Protein AF-A0A9D7Q1K3-F1 (afdb_monomer_lite)

Foldseek 3Di:
DVVLVVLVVVLVVLLVVLVVVCVVDVVCVVVSVVVNVVSVVVNVVVVVVVVVVQVVCCVVPVDGCPPVCCVVDPPDDPPPPDDPDDD

Secondary structure (DSSP, 8-state):
-HHHHHHHHHHHHHHHHHHHHHHH-GGGHHHHHHHHHHHHHHHHHHHHHHHHHHHHHHHHHSS--TT-HHHHS--------------

Structure (mmCIF, N/CA/C/O backbone):
data_AF-A0A9D7Q1K3-F1
#
_entry.id   AF-A0A9D7Q1K3-F1
#
loop_
_atom_site.group_PDB
_atom_site.id
_atom_site.type_symbol
_atom_site.label_atom_id
_atom_site.label_alt_id
_atom_site.label_comp_id
_atom_site.label_asym_id
_atom_site.label_entity_id
_atom_site.label_seq_id
_atom_site.pdbx_PDB_ins_code
_atom_site.Cartn_x
_atom_site.Cartn_y
_atom_site.Cartn_z
_atom_site.occupancy
_atom_site.B_iso_or_equiv
_atom_site.auth_seq_id
_atom_site.auth_comp_id
_atom_site.auth_asym_id
_atom_site.auth_atom_id
_atom_site.pdbx_PDB_model_num
ATOM 1 N N . MET A 1 1 ? 8.863 4.830 -9.497 1.00 53.78 1 MET A N 1
ATOM 2 C CA . MET A 1 1 ? 9.435 4.273 -8.250 1.00 53.78 1 MET A CA 1
ATOM 3 C C . MET A 1 1 ? 9.414 5.228 -7.051 1.00 53.78 1 MET A C 1
ATOM 5 O O . MET A 1 1 ? 9.181 4.767 -5.949 1.00 53.78 1 MET A O 1
ATOM 9 N N . VAL A 1 2 ? 9.605 6.551 -7.202 1.00 51.03 2 VAL A N 1
ATOM 10 C CA . VAL A 1 2 ? 9.301 7.500 -6.098 1.00 51.03 2 VAL A CA 1
ATOM 11 C C . VAL A 1 2 ? 7.831 7.378 -5.662 1.00 51.03 2 VAL A C 1
ATOM 13 O O . VAL A 1 2 ? 7.546 7.449 -4.476 1.00 51.03 2 VAL A O 1
ATOM 16 N N . SER A 1 3 ? 6.936 7.083 -6.613 1.00 61.22 3 SER A N 1
ATOM 17 C CA . SER A 1 3 ? 5.518 6.790 -6.365 1.00 61.22 3 SER A CA 1
ATOM 18 C C . SER A 1 3 ? 5.269 5.592 -5.443 1.00 61.22 3 SER A C 1
ATOM 20 O O . SER A 1 3 ? 4.311 5.637 -4.691 1.00 61.22 3 SER A O 1
ATOM 22 N N . ASP A 1 4 ? 6.123 4.566 -5.483 1.00 67.50 4 ASP A N 1
ATOM 23 C CA . ASP A 1 4 ? 5.986 3.324 -4.705 1.00 67.50 4 ASP A CA 1
ATOM 24 C C . ASP A 1 4 ? 6.217 3.599 -3.213 1.00 67.50 4 ASP A C 1
ATOM 26 O O . ASP A 1 4 ? 5.317 3.494 -2.391 1.00 67.50 4 ASP A O 1
ATOM 30 N N . LYS A 1 5 ? 7.372 4.199 -2.894 1.00 74.94 5 LYS A N 1
ATOM 31 C CA . LYS A 1 5 ? 7.709 4.625 -1.524 1.00 74.94 5 LYS A CA 1
ATOM 32 C C . LYS A 1 5 ? 6.735 5.648 -0.937 1.00 74.94 5 LYS A C 1
ATOM 34 O O . LYS A 1 5 ? 6.584 5.725 0.280 1.00 74.94 5 LYS A O 1
ATOM 39 N N . ILE A 1 6 ? 6.145 6.496 -1.782 1.00 79.56 6 ILE A N 1
ATOM 40 C CA . ILE A 1 6 ? 5.116 7.446 -1.347 1.00 79.56 6 ILE A CA 1
ATOM 41 C C . ILE A 1 6 ? 3.822 6.698 -1.030 1.00 79.56 6 ILE A C 1
ATOM 43 O O . ILE A 1 6 ? 3.224 6.978 0.006 1.00 79.56 6 ILE A O 1
ATOM 47 N N . LEU A 1 7 ? 3.412 5.749 -1.876 1.00 79.25 7 LEU A N 1
ATOM 48 C CA . LEU A 1 7 ? 2.232 4.922 -1.632 1.00 79.25 7 LEU A CA 1
ATOM 49 C C . LEU A 1 7 ? 2.374 4.098 -0.351 1.00 79.25 7 LEU A C 1
ATOM 51 O O . LEU A 1 7 ? 1.465 4.122 0.475 1.00 79.25 7 LEU A O 1
ATOM 55 N N . ASP A 1 8 ? 3.530 3.464 -0.146 1.00 81.19 8 ASP A N 1
ATOM 56 C CA . ASP A 1 8 ? 3.848 2.722 1.078 1.00 81.19 8 ASP A CA 1
ATOM 57 C C . ASP A 1 8 ? 3.681 3.597 2.318 1.00 81.19 8 ASP A C 1
ATOM 59 O O . ASP A 1 8 ? 3.012 3.224 3.286 1.00 81.19 8 ASP A O 1
ATOM 63 N N . ARG A 1 9 ? 4.276 4.796 2.283 1.00 86.69 9 ARG A N 1
ATOM 64 C CA . ARG A 1 9 ? 4.207 5.744 3.394 1.00 86.69 9 ARG A CA 1
ATOM 65 C C . ARG A 1 9 ? 2.766 6.165 3.668 1.00 86.69 9 ARG A C 1
ATOM 67 O O . ARG A 1 9 ? 2.336 6.113 4.816 1.00 86.69 9 ARG A O 1
ATOM 74 N N . LEU A 1 10 ? 2.025 6.540 2.626 1.00 85.56 10 LEU A N 1
ATOM 75 C CA . LEU A 1 10 ? 0.626 6.951 2.750 1.00 85.56 10 LEU A CA 1
ATOM 76 C C . LEU A 1 10 ? -0.250 5.819 3.286 1.00 85.56 10 LEU A C 1
ATOM 78 O O . LEU A 1 10 ? -1.165 6.073 4.061 1.00 85.56 10 LEU A O 1
ATOM 82 N N . ASN A 1 11 ? 0.029 4.571 2.916 1.00 83.81 11 ASN A N 1
ATOM 83 C CA . ASN A 1 11 ? -0.710 3.424 3.427 1.00 83.81 11 ASN A CA 1
ATOM 84 C C . ASN A 1 11 ? -0.496 3.248 4.941 1.00 83.81 11 ASN A C 1
ATOM 86 O O . ASN A 1 11 ? -1.457 3.023 5.674 1.00 83.81 11 ASN A O 1
ATOM 90 N N . VAL A 1 12 ? 0.740 3.421 5.425 1.00 88.62 12 VAL A N 1
ATOM 91 C CA . VAL A 1 12 ? 1.052 3.389 6.867 1.00 88.62 12 VAL A CA 1
ATOM 92 C C . VAL A 1 12 ? 0.407 4.565 7.608 1.00 88.62 12 VAL A C 1
ATOM 94 O O . VAL A 1 12 ? -0.185 4.370 8.670 1.00 88.62 12 VAL A O 1
ATOM 97 N N . GLU A 1 13 ? 0.496 5.774 7.053 1.00 90.88 13 GLU A N 1
ATOM 98 C CA . GLU A 1 13 ? -0.106 6.982 7.634 1.00 90.88 13 GLU A CA 1
ATOM 99 C C . GLU A 1 13 ? -1.635 6.851 7.729 1.00 90.88 13 GLU A C 1
ATOM 101 O O . GLU A 1 13 ? -2.201 7.022 8.810 1.00 90.88 13 GLU A O 1
ATOM 106 N N . ASN A 1 14 ? -2.294 6.449 6.637 1.00 90.31 14 ASN A N 1
ATOM 107 C CA . ASN A 1 14 ? -3.741 6.233 6.599 1.00 90.31 14 ASN A CA 1
ATOM 108 C C . ASN A 1 14 ? -4.179 5.129 7.562 1.00 90.31 14 ASN A C 1
ATOM 110 O O . ASN A 1 14 ? -5.189 5.277 8.241 1.00 90.31 14 ASN A O 1
ATOM 114 N N . HIS A 1 15 ? -3.420 4.036 7.658 1.00 91.44 15 HIS A N 1
ATOM 115 C CA . HIS A 1 15 ? -3.738 2.949 8.578 1.00 91.44 15 HIS A CA 1
ATOM 116 C C . HIS A 1 15 ? -3.792 3.429 10.035 1.00 91.44 15 HIS A C 1
ATOM 118 O O . HIS A 1 15 ? -4.722 3.087 10.765 1.00 91.44 15 HIS A O 1
ATOM 124 N N . ASN A 1 16 ? -2.823 4.246 10.455 1.00 93.75 16 ASN A N 1
ATOM 125 C CA . ASN A 1 16 ? -2.795 4.793 11.811 1.00 93.75 16 ASN A CA 1
ATOM 126 C C . ASN A 1 16 ? -3.939 5.786 12.045 1.00 93.75 16 ASN A C 1
ATOM 128 O O . ASN A 1 16 ? -4.638 5.671 13.049 1.00 93.75 16 ASN A O 1
ATOM 132 N N . LEU A 1 17 ? -4.180 6.687 11.086 1.00 92.75 17 LEU A N 1
ATOM 133 C CA . LEU A 1 17 ? -5.273 7.658 11.158 1.00 92.75 17 LEU A CA 1
ATOM 134 C C . LEU A 1 17 ? -6.632 6.962 11.318 1.00 92.75 17 LEU A C 1
ATOM 136 O O . LEU A 1 17 ? -7.430 7.329 12.176 1.00 92.75 17 LEU A O 1
ATOM 140 N N . ILE A 1 18 ? -6.884 5.927 10.515 1.00 92.38 18 ILE A N 1
ATOM 141 C CA . ILE A 1 18 ? -8.151 5.196 10.533 1.00 92.38 18 ILE A CA 1
ATOM 142 C C . ILE A 1 18 ? -8.338 4.451 11.863 1.00 92.38 18 ILE A C 1
ATOM 144 O O . ILE A 1 18 ? -9.441 4.437 12.408 1.00 92.38 18 ILE A O 1
ATOM 148 N N . ILE A 1 19 ? -7.270 3.875 12.423 1.00 93.38 19 ILE A N 1
ATOM 149 C CA . ILE A 1 19 ? -7.323 3.259 13.755 1.00 93.38 19 ILE A CA 1
ATOM 150 C C . ILE A 1 19 ? -7.685 4.289 14.826 1.00 93.38 19 ILE A C 1
ATOM 152 O O . ILE A 1 19 ? -8.454 3.975 15.734 1.00 93.38 19 ILE A O 1
ATOM 156 N N . ASP A 1 20 ? -7.140 5.499 14.751 1.00 95.00 20 ASP A N 1
ATOM 157 C CA . ASP A 1 20 ? -7.430 6.531 15.742 1.00 95.00 20 ASP A CA 1
ATOM 158 C C . ASP A 1 20 ? -8.882 7.023 15.637 1.00 95.00 20 ASP A C 1
ATOM 160 O O . ASP A 1 20 ? -9.541 7.154 16.668 1.00 95.00 20 ASP A O 1
ATOM 164 N N . VAL A 1 21 ? -9.441 7.118 14.424 1.00 93.75 21 VAL A N 1
ATOM 165 C CA . VAL A 1 21 ? -10.882 7.367 14.212 1.00 93.75 21 VAL A CA 1
ATOM 166 C C . VAL A 1 21 ? -11.743 6.272 14.854 1.00 93.75 21 VAL A C 1
ATOM 168 O O . VAL A 1 21 ? -12.705 6.581 15.556 1.00 93.75 21 VAL A O 1
ATOM 171 N N . MET A 1 22 ? -11.380 4.994 14.676 1.00 94.56 22 MET A N 1
ATOM 172 C CA . MET A 1 22 ? -12.099 3.872 15.300 1.00 94.56 22 MET A CA 1
ATOM 173 C C . MET A 1 22 ? -12.048 3.917 16.837 1.00 94.56 22 MET A C 1
ATOM 175 O O . MET A 1 22 ? -12.984 3.459 17.494 1.00 94.56 22 MET A O 1
ATOM 179 N N . LYS A 1 23 ? -10.955 4.432 17.421 1.00 94.69 23 LYS A N 1
ATOM 180 C CA . LYS A 1 23 ? -10.817 4.599 18.878 1.00 94.69 23 LYS A CA 1
ATOM 181 C C . LYS A 1 23 ? -11.617 5.789 19.404 1.00 94.69 23 LYS A C 1
ATOM 183 O O . LYS A 1 23 ? -12.129 5.702 20.517 1.00 94.69 23 LYS A O 1
ATOM 188 N N . GLU A 1 24 ? -11.685 6.887 18.651 1.00 95.75 24 GLU A N 1
ATOM 189 C CA . GLU A 1 24 ? -12.435 8.087 19.040 1.00 95.75 24 GLU A CA 1
ATOM 190 C C . GLU A 1 24 ? -13.947 7.864 18.991 1.00 95.75 24 GLU A C 1
ATOM 192 O O . GLU A 1 24 ? -14.654 8.293 19.905 1.00 95.75 24 GLU A O 1
ATOM 197 N N . ASN A 1 25 ? -14.451 7.178 17.960 1.00 93.56 25 ASN A N 1
ATOM 198 C CA . ASN A 1 25 ? -15.867 6.844 17.858 1.00 93.56 25 ASN A CA 1
ATOM 199 C C . ASN A 1 25 ? -16.082 5.469 17.209 1.00 93.56 25 ASN A C 1
ATOM 201 O O . ASN A 1 25 ? -15.833 5.270 16.019 1.00 93.56 25 ASN A O 1
ATOM 205 N N . SER A 1 26 ? -16.634 4.537 17.989 1.00 94.06 26 SER A N 1
ATOM 206 C CA . SER A 1 26 ? -16.927 3.175 17.539 1.00 94.06 26 SER A CA 1
ATOM 207 C C . SER A 1 26 ? -18.040 3.084 16.490 1.00 94.06 26 SER A C 1
ATOM 209 O O . SER A 1 26 ? -18.175 2.045 15.852 1.00 94.06 26 SER A O 1
ATOM 211 N N . GLU A 1 27 ? -18.844 4.136 16.309 1.00 96.06 27 GLU A N 1
ATOM 212 C CA . GLU A 1 27 ? -19.883 4.191 15.271 1.00 96.06 27 GLU A CA 1
ATOM 213 C C . GLU A 1 27 ? -19.290 4.086 13.860 1.00 96.06 27 GLU A C 1
ATOM 215 O O . GLU A 1 27 ? -19.914 3.497 12.991 1.00 96.06 27 GLU A O 1
ATOM 220 N N . TYR A 1 28 ? -18.056 4.563 13.658 1.00 94.19 28 TYR A N 1
ATOM 221 C CA . TYR A 1 28 ? -17.401 4.576 12.346 1.00 94.19 28 TYR A CA 1
ATOM 222 C C . TYR A 1 28 ? -16.602 3.309 12.023 1.00 94.19 28 TYR A C 1
ATOM 224 O O .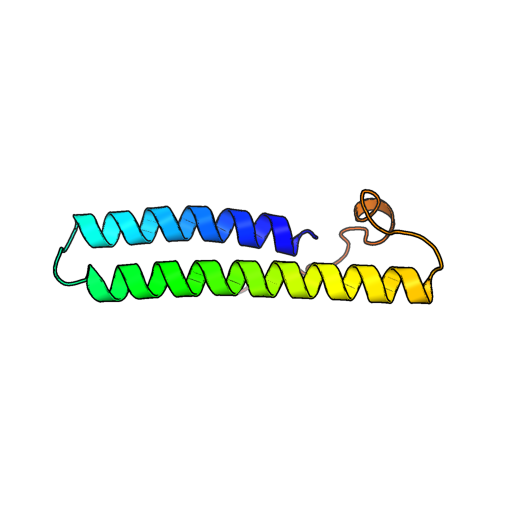 TYR A 1 28 ? -15.841 3.297 11.056 1.00 94.19 28 TYR A O 1
ATOM 232 N N . ILE A 1 29 ? -16.684 2.253 12.842 1.00 93.75 29 ILE A N 1
ATOM 233 C CA . ILE A 1 29 ? -15.842 1.058 12.665 1.00 93.75 29 ILE A CA 1
ATOM 234 C C . ILE A 1 29 ? -16.085 0.397 11.303 1.00 93.75 29 ILE A C 1
ATOM 236 O O . ILE A 1 29 ? -15.119 -0.007 10.651 1.00 93.75 29 ILE A O 1
ATOM 240 N N . GLU A 1 30 ? -17.335 0.291 10.851 1.00 95.00 30 GLU A N 1
ATOM 241 C CA . GLU A 1 30 ? -17.655 -0.370 9.579 1.00 95.00 30 GLU A CA 1
ATOM 242 C C . GLU A 1 30 ? -17.091 0.406 8.379 1.00 95.00 30 GLU A C 1
ATOM 244 O O . GLU A 1 30 ? -16.413 -0.172 7.520 1.00 95.00 30 GLU A O 1
ATOM 249 N N . GLU A 1 31 ? -17.281 1.724 8.351 1.00 94.38 31 GLU A N 1
ATOM 250 C CA . GLU A 1 31 ? -16.753 2.609 7.314 1.00 94.38 31 GLU A CA 1
ATOM 251 C C . GLU A 1 31 ? -15.225 2.628 7.334 1.00 94.38 31 GLU A C 1
ATOM 253 O O . GLU A 1 31 ? -14.579 2.516 6.290 1.00 94.38 31 GLU A O 1
ATOM 258 N N . ALA A 1 32 ? -14.632 2.713 8.522 1.00 94.25 32 ALA A N 1
ATOM 259 C CA . ALA A 1 32 ? -13.191 2.717 8.715 1.00 94.25 32 ALA A CA 1
ATOM 260 C C . ALA A 1 32 ? -12.546 1.411 8.203 1.00 94.25 32 ALA A C 1
ATOM 262 O O . ALA A 1 32 ? -11.509 1.448 7.532 1.00 94.25 32 ALA A O 1
ATOM 263 N N . VAL A 1 33 ? -13.182 0.252 8.418 1.00 93.88 33 VAL A N 1
ATOM 264 C CA . VAL A 1 33 ? -12.731 -1.021 7.826 1.00 93.88 33 VAL A CA 1
ATOM 265 C C . VAL A 1 33 ? -12.821 -0.982 6.297 1.00 93.88 33 VAL A C 1
ATOM 267 O O . VAL A 1 33 ? -11.878 -1.407 5.623 1.00 93.88 33 VAL A O 1
ATOM 270 N N . ALA A 1 34 ? -13.905 -0.443 5.730 1.00 95.12 34 ALA A N 1
ATOM 271 C CA . ALA A 1 34 ? -14.032 -0.300 4.279 1.00 95.12 34 ALA A CA 1
ATOM 272 C C . ALA A 1 34 ? -12.921 0.594 3.694 1.00 95.12 34 ALA A C 1
ATOM 274 O O . ALA A 1 34 ? -12.321 0.244 2.672 1.00 95.12 34 ALA A O 1
ATOM 275 N N . TYR A 1 35 ? -12.571 1.690 4.374 1.00 93.56 35 TYR A N 1
ATOM 276 C CA . TYR A 1 35 ? -11.450 2.551 3.993 1.00 93.56 35 TYR A CA 1
ATOM 277 C C . TYR A 1 35 ? -10.106 1.818 4.002 1.00 93.56 35 TYR A C 1
ATOM 279 O O . TYR A 1 35 ? -9.361 1.925 3.026 1.00 93.56 35 TYR A O 1
ATOM 287 N N . LEU A 1 36 ? -9.811 1.014 5.030 1.00 91.88 36 LEU A N 1
ATOM 288 C CA . LEU A 1 36 ? -8.578 0.212 5.072 1.00 91.88 36 LEU A CA 1
ATOM 289 C C . LEU A 1 36 ? -8.471 -0.743 3.879 1.00 91.88 36 LEU A C 1
ATOM 291 O O . LEU A 1 36 ? -7.397 -0.897 3.289 1.00 91.88 36 LEU A O 1
ATOM 295 N N . VAL A 1 37 ? -9.585 -1.376 3.506 1.00 93.56 37 VAL A N 1
ATOM 296 C CA . VAL A 1 37 ? -9.631 -2.261 2.337 1.00 93.56 37 VAL A CA 1
ATOM 297 C C . VAL A 1 37 ? -9.376 -1.468 1.055 1.00 93.56 37 VAL A C 1
ATOM 299 O O . VAL A 1 37 ? -8.569 -1.904 0.234 1.00 93.56 37 VAL A O 1
ATOM 302 N N . MET A 1 38 ? -9.994 -0.296 0.890 1.00 92.69 38 MET A N 1
ATOM 303 C CA . MET A 1 38 ? -9.762 0.564 -0.276 1.00 92.69 38 MET A CA 1
ATOM 304 C C . MET A 1 38 ? -8.301 1.018 -0.382 1.00 92.69 38 MET A C 1
ATOM 306 O O . MET A 1 38 ? -7.707 0.875 -1.451 1.00 92.69 38 MET A O 1
ATOM 310 N N . CYS A 1 39 ? -7.695 1.493 0.712 1.00 89.50 39 CYS A N 1
ATOM 311 C CA . CYS A 1 39 ? -6.285 1.896 0.739 1.00 89.50 39 CYS A CA 1
ATOM 312 C C . CYS A 1 39 ? -5.361 0.756 0.295 1.00 89.50 39 CYS A C 1
ATOM 314 O O . CYS A 1 39 ? -4.489 0.960 -0.549 1.00 89.50 39 CYS A O 1
ATOM 316 N N . ARG A 1 40 ? -5.609 -0.465 0.783 1.00 87.19 40 ARG A N 1
ATOM 317 C CA . ARG A 1 40 ? -4.851 -1.648 0.363 1.00 87.19 40 ARG A CA 1
ATOM 318 C C . ARG A 1 40 ? -5.024 -1.955 -1.123 1.00 87.19 40 ARG A C 1
ATOM 320 O O . ARG A 1 40 ? -4.060 -2.333 -1.771 1.00 87.19 40 ARG A O 1
ATOM 327 N N . GLN A 1 41 ? -6.226 -1.818 -1.679 1.00 91.62 41 GLN A N 1
ATOM 328 C CA . GLN A 1 41 ? -6.418 -2.077 -3.108 1.00 91.62 41 GLN A CA 1
ATOM 329 C C . GLN A 1 41 ? -5.726 -1.039 -3.992 1.00 91.62 41 GLN A C 1
ATOM 331 O O . GLN A 1 41 ? -5.213 -1.397 -5.049 1.00 91.62 41 GLN A O 1
ATOM 336 N N . LEU A 1 42 ? -5.664 0.221 -3.556 1.00 88.50 42 LEU A N 1
ATOM 337 C CA . LEU A 1 42 ? -4.905 1.255 -4.260 1.00 88.50 42 LEU A CA 1
ATOM 338 C C . LEU A 1 42 ? -3.405 0.940 -4.298 1.00 88.50 42 LEU A C 1
ATOM 340 O O . LEU A 1 42 ? -2.782 1.138 -5.339 1.00 88.50 42 LEU A O 1
ATOM 344 N N . GLU A 1 43 ? -2.849 0.396 -3.214 1.00 87.00 43 GLU A N 1
ATOM 345 C CA . GLU A 1 43 ? -1.462 -0.088 -3.182 1.00 87.00 43 GLU A CA 1
ATOM 346 C C . GLU A 1 43 ? -1.211 -1.189 -4.211 1.00 87.00 43 GLU A C 1
ATOM 348 O O . GLU A 1 43 ? -0.352 -1.031 -5.078 1.00 87.00 43 GLU A O 1
ATOM 353 N N . ARG A 1 44 ? -2.067 -2.210 -4.253 1.00 89.56 44 ARG A N 1
ATOM 354 C CA . ARG A 1 44 ? -1.946 -3.289 -5.246 1.00 89.56 44 ARG A CA 1
ATOM 355 C C . ARG A 1 44 ? -2.060 -2.790 -6.685 1.00 89.56 44 ARG A C 1
ATOM 357 O O . ARG A 1 44 ? -1.377 -3.299 -7.572 1.00 89.56 44 ARG A O 1
ATOM 364 N N . ILE A 1 45 ? -2.924 -1.805 -6.939 1.00 90.88 45 ILE A N 1
ATOM 365 C CA . ILE A 1 45 ? -3.038 -1.172 -8.262 1.00 90.88 45 ILE A CA 1
ATOM 366 C C . ILE A 1 45 ? -1.732 -0.451 -8.619 1.00 90.88 45 ILE A C 1
ATOM 368 O O . ILE A 1 45 ? -1.257 -0.589 -9.748 1.00 90.88 45 ILE A O 1
ATOM 372 N N . GLY A 1 46 ? -1.143 0.281 -7.669 1.00 86.38 46 GLY A N 1
ATOM 373 C CA . GLY A 1 46 ? 0.153 0.940 -7.831 1.00 86.38 46 GLY A CA 1
ATOM 374 C C . GLY A 1 46 ? 1.272 -0.046 -8.174 1.00 86.38 46 GLY A C 1
ATOM 375 O O . GLY A 1 46 ? 1.982 0.156 -9.164 1.00 86.38 46 GLY A O 1
ATOM 376 N N . ASP A 1 47 ? 1.357 -1.151 -7.435 1.00 85.56 47 ASP A N 1
ATOM 377 C CA . ASP A 1 47 ? 2.310 -2.240 -7.671 1.00 85.56 47 ASP A CA 1
ATOM 378 C C . ASP A 1 47 ? 2.161 -2.845 -9.066 1.00 85.56 47 ASP A C 1
ATOM 380 O O . ASP A 1 47 ? 3.136 -3.015 -9.804 1.00 85.56 47 ASP A O 1
ATOM 384 N N . HIS A 1 48 ? 0.929 -3.167 -9.465 1.00 91.00 48 HIS A N 1
ATOM 385 C CA . HIS A 1 48 ? 0.663 -3.723 -10.789 1.00 91.00 48 HIS A CA 1
ATOM 386 C C . HIS A 1 48 ? 1.024 -2.740 -11.903 1.00 91.00 48 HIS A C 1
ATOM 388 O O . HIS A 1 48 ? 1.647 -3.143 -12.887 1.00 91.00 48 HIS A O 1
ATOM 394 N N . ALA A 1 49 ? 0.704 -1.455 -11.740 1.00 89.94 49 ALA A N 1
ATOM 395 C CA . ALA A 1 49 ? 1.095 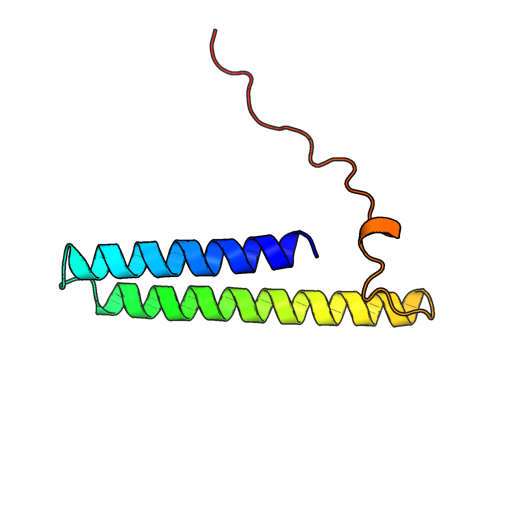-0.425 -12.695 1.00 89.94 49 ALA A CA 1
ATOM 396 C C . ALA A 1 49 ? 2.625 -0.295 -12.804 1.00 89.94 49 ALA A C 1
ATOM 398 O O . ALA A 1 49 ? 3.148 -0.173 -13.914 1.00 89.94 49 ALA A O 1
ATOM 399 N N . CYS A 1 50 ? 3.349 -0.373 -11.681 1.00 86.56 50 CYS A N 1
ATOM 400 C CA . CYS A 1 50 ? 4.812 -0.342 -11.670 1.00 86.56 50 CYS A CA 1
ATOM 401 C C . CYS A 1 50 ? 5.398 -1.557 -12.402 1.00 86.56 50 CYS A C 1
ATOM 403 O O . CYS A 1 50 ? 6.235 -1.388 -13.288 1.00 86.56 50 CYS A O 1
ATOM 405 N N . ASN A 1 51 ? 4.893 -2.761 -12.116 1.00 88.44 51 ASN A N 1
ATOM 406 C CA . ASN A 1 51 ? 5.327 -3.991 -12.782 1.00 88.44 51 ASN A CA 1
ATOM 407 C C . ASN A 1 51 ? 5.116 -3.934 -14.307 1.00 88.44 51 ASN A C 1
ATOM 409 O O . ASN A 1 51 ? 6.028 -4.264 -15.064 1.00 88.44 51 ASN A O 1
ATOM 413 N N . ILE A 1 52 ? 3.953 -3.457 -14.770 1.00 91.00 52 ILE A N 1
ATOM 414 C CA . ILE A 1 52 ? 3.669 -3.306 -16.208 1.00 91.00 52 ILE A CA 1
ATOM 415 C C . ILE A 1 52 ? 4.625 -2.294 -16.849 1.00 91.00 52 ILE A C 1
ATOM 417 O O . ILE A 1 52 ? 5.175 -2.552 -17.919 1.00 91.00 52 ILE A O 1
ATOM 421 N N . ALA A 1 53 ? 4.854 -1.145 -16.205 1.00 88.31 53 ALA A N 1
ATOM 422 C CA . ALA A 1 53 ? 5.769 -0.130 -16.724 1.00 88.31 53 ALA A CA 1
ATOM 423 C C . ALA A 1 53 ? 7.212 -0.655 -16.842 1.00 88.31 53 ALA A C 1
ATOM 425 O O . ALA A 1 53 ? 7.908 -0.345 -17.810 1.00 88.31 53 ALA A O 1
ATOM 426 N N . GLU A 1 54 ? 7.656 -1.470 -15.883 1.00 87.19 54 GLU A N 1
ATOM 427 C CA . GLU A 1 54 ? 8.965 -2.130 -15.920 1.00 87.19 54 GLU A CA 1
ATOM 428 C C . GLU A 1 54 ? 9.082 -3.131 -17.072 1.00 87.19 54 GLU A C 1
ATOM 430 O O . GLU A 1 54 ? 10.119 -3.177 -17.738 1.00 87.19 54 GLU A O 1
ATOM 435 N N . GLU A 1 55 ? 8.027 -3.903 -17.332 1.00 90.81 55 GLU A N 1
ATOM 436 C CA . GLU A 1 55 ? 7.992 -4.875 -18.426 1.00 90.81 55 GLU A CA 1
ATOM 437 C C . GLU A 1 55 ? 7.991 -4.187 -19.799 1.00 90.81 55 GLU A C 1
ATOM 439 O O . GLU A 1 55 ? 8.790 -4.538 -20.669 1.00 90.81 55 GLU A O 1
ATOM 444 N N . VAL A 1 56 ? 7.184 -3.134 -19.972 1.00 91.00 56 VAL A N 1
ATOM 445 C CA . VAL A 1 56 ? 7.189 -2.304 -21.190 1.00 91.00 56 VAL A CA 1
ATOM 44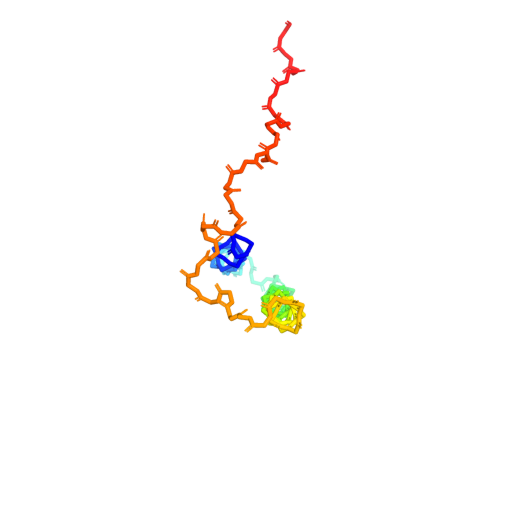6 C C . VAL A 1 56 ? 8.571 -1.689 -21.428 1.00 91.00 56 VAL A C 1
ATOM 448 O O . VAL A 1 56 ? 9.077 -1.721 -22.552 1.00 91.00 56 VAL A O 1
ATOM 451 N N . PHE A 1 57 ? 9.217 -1.176 -20.376 1.00 87.75 57 PHE A N 1
ATOM 452 C CA . PHE A 1 57 ? 10.576 -0.643 -20.473 1.00 87.75 57 PHE A CA 1
ATOM 453 C C . PHE A 1 57 ? 11.578 -1.720 -20.906 1.00 87.75 57 PHE A C 1
ATOM 455 O O . PHE A 1 57 ? 12.399 -1.476 -21.790 1.00 87.75 57 PHE A O 1
ATOM 462 N N . PHE A 1 58 ? 11.503 -2.917 -20.317 1.00 88.69 58 PHE A N 1
ATOM 463 C CA . PHE A 1 58 ? 12.383 -4.030 -20.669 1.00 88.69 58 PHE A CA 1
ATOM 464 C C . PHE A 1 58 ? 12.248 -4.425 -22.143 1.00 88.69 58 PHE A C 1
ATOM 466 O O . PHE A 1 58 ? 13.262 -4.613 -22.815 1.00 88.69 58 PHE A O 1
ATOM 473 N N . ILE A 1 59 ? 11.015 -4.501 -22.653 1.00 92.19 59 ILE A N 1
ATOM 474 C CA . ILE A 1 59 ? 10.739 -4.809 -24.063 1.00 92.19 59 ILE A CA 1
ATOM 475 C C . ILE A 1 59 ? 11.315 -3.726 -24.988 1.00 92.19 59 ILE A C 1
ATOM 477 O O . ILE A 1 59 ? 11.863 -4.056 -26.037 1.00 92.19 59 ILE A O 1
ATOM 481 N N . SER A 1 60 ? 11.226 -2.449 -24.603 1.00 91.06 60 SER A N 1
ATOM 482 C CA . SER A 1 60 ? 11.722 -1.325 -25.411 1.00 91.06 60 SER A CA 1
ATOM 483 C C . SER A 1 60 ? 13.251 -1.224 -25.433 1.00 91.06 60 SER A C 1
ATOM 485 O O . SER A 1 60 ? 13.848 -0.989 -26.479 1.00 91.06 60 SER A O 1
ATOM 487 N N . GLU A 1 61 ? 13.897 -1.380 -24.277 1.00 88.50 61 GLU A N 1
ATOM 488 C CA . GLU A 1 61 ? 15.323 -1.073 -24.094 1.00 88.50 61 GLU A CA 1
ATOM 489 C C . GLU A 1 61 ? 16.217 -2.321 -24.102 1.00 88.50 61 GLU A C 1
ATOM 491 O O . GLU A 1 61 ? 17.445 -2.213 -24.075 1.00 88.50 61 GLU A O 1
ATOM 496 N N . GLY A 1 62 ? 15.623 -3.519 -24.073 1.00 87.56 62 GLY A N 1
ATOM 497 C CA . GLY A 1 62 ? 16.338 -4.796 -24.007 1.00 87.56 62 GLY A CA 1
ATOM 498 C C . GLY A 1 62 ? 17.117 -5.014 -22.704 1.00 87.56 62 GLY A C 1
ATOM 499 O O . GLY A 1 62 ? 17.957 -5.912 -22.626 1.00 87.56 62 GLY A O 1
ATOM 500 N N . ARG A 1 63 ? 16.881 -4.188 -21.676 1.00 84.00 63 ARG A N 1
ATOM 501 C CA . ARG A 1 63 ? 17.568 -4.251 -20.378 1.00 84.00 63 ARG A CA 1
ATOM 502 C C . ARG A 1 63 ? 16.623 -3.957 -19.224 1.00 84.00 63 ARG A C 1
ATOM 504 O O . ARG A 1 63 ? 15.712 -3.142 -19.332 1.00 84.00 63 ARG A O 1
ATOM 511 N N . ALA A 1 64 ? 16.869 -4.606 -18.090 1.00 80.62 64 ALA A N 1
ATOM 512 C CA . ALA A 1 64 ? 16.056 -4.426 -16.894 1.00 80.62 64 ALA A CA 1
ATOM 513 C C . ALA A 1 64 ? 16.354 -3.081 -16.210 1.00 80.62 64 ALA A C 1
ATOM 515 O O . ALA A 1 64 ? 17.513 -2.700 -16.034 1.00 80.62 64 ALA A O 1
ATOM 516 N N . ILE A 1 65 ? 15.300 -2.389 -15.772 1.00 81.81 65 ILE A N 1
ATOM 517 C CA . ILE A 1 65 ? 15.397 -1.117 -15.037 1.00 81.81 65 ILE A CA 1
ATOM 518 C C . ILE A 1 65 ? 15.608 -1.295 -13.525 1.00 81.81 65 ILE A C 1
ATOM 520 O O . ILE A 1 65 ? 16.058 -0.370 -12.838 1.00 81.81 65 ILE A O 1
ATOM 524 N N . LYS A 1 66 ? 15.332 -2.495 -12.998 1.00 70.06 66 LYS A N 1
ATOM 525 C CA . LYS A 1 66 ? 15.335 -2.784 -11.560 1.00 70.06 66 LYS A CA 1
ATOM 526 C C . LYS A 1 66 ? 16.682 -2.406 -10.921 1.00 70.06 66 LYS A C 1
ATOM 528 O O . LYS A 1 66 ? 17.734 -2.831 -11.389 1.00 70.06 66 LYS A O 1
ATOM 533 N N . HIS A 1 67 ? 16.643 -1.611 -9.849 1.00 68.94 67 HIS A N 1
ATOM 534 C CA . HIS A 1 67 ? 17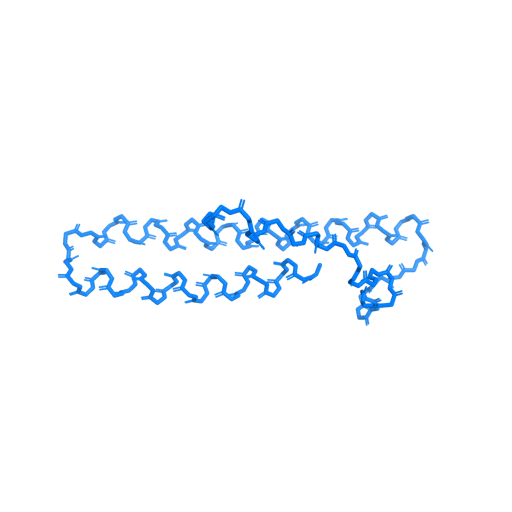.790 -1.030 -9.117 1.00 68.94 67 HIS A CA 1
ATOM 535 C C . HIS A 1 67 ? 18.571 0.109 -9.811 1.00 68.94 67 HIS A C 1
ATOM 537 O O . HIS A 1 67 ? 19.490 0.653 -9.204 1.00 68.94 67 HIS A O 1
ATOM 543 N N . ASN A 1 68 ? 18.197 0.536 -11.026 1.00 67.69 68 ASN A N 1
ATOM 544 C CA . ASN A 1 68 ? 18.839 1.659 -11.735 1.00 67.69 68 ASN A CA 1
ATOM 545 C C . ASN A 1 68 ? 17.913 2.868 -11.958 1.00 67.69 68 ASN A C 1
ATOM 547 O O . ASN A 1 68 ? 18.284 3.799 -12.671 1.00 67.69 68 ASN A O 1
ATOM 551 N N . TYR A 1 69 ? 16.737 2.900 -11.326 1.00 69.62 69 TYR A N 1
ATOM 552 C CA . TYR A 1 69 ? 15.743 3.965 -11.515 1.00 69.62 69 TYR A CA 1
ATOM 553 C C . TYR A 1 69 ? 16.309 5.375 -11.323 1.00 69.62 69 TYR A C 1
ATOM 555 O O . TYR A 1 69 ? 15.971 6.259 -12.094 1.00 69.62 69 TYR A O 1
ATOM 563 N N . SER A 1 70 ? 17.203 5.592 -10.355 1.00 66.94 70 SER A N 1
ATOM 564 C CA . SER A 1 70 ? 17.820 6.904 -10.099 1.00 66.94 70 SER A CA 1
ATOM 565 C C . SER A 1 70 ? 18.809 7.359 -11.175 1.00 66.94 70 SER A C 1
ATOM 567 O O . SER A 1 70 ? 19.068 8.551 -11.289 1.00 66.94 70 SER A O 1
ATOM 569 N N . LYS A 1 71 ? 19.366 6.427 -11.957 1.00 66.31 71 LYS A N 1
ATOM 570 C CA . LYS A 1 71 ? 20.257 6.734 -13.085 1.00 66.31 71 LYS A CA 1
ATOM 571 C C . LYS A 1 71 ? 19.483 6.997 -14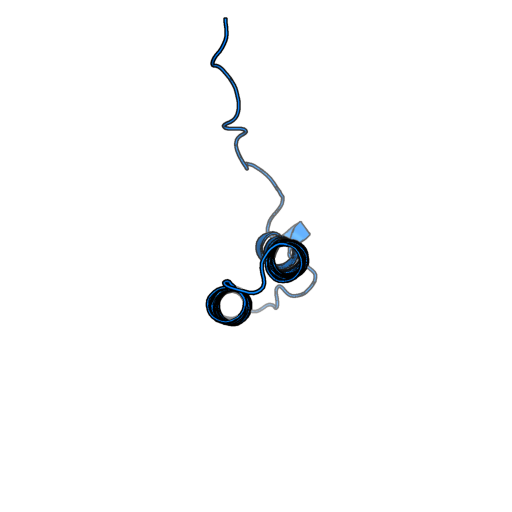.377 1.00 66.31 71 LYS A C 1
ATOM 573 O O . LYS A 1 71 ? 19.991 7.692 -15.244 1.00 66.31 71 LYS A O 1
ATOM 578 N N . ILE A 1 72 ? 18.299 6.395 -14.514 1.00 68.44 72 ILE A N 1
ATOM 579 C CA . ILE A 1 72 ? 17.473 6.452 -15.732 1.00 68.44 72 ILE A CA 1
ATOM 580 C C . ILE A 1 72 ? 16.422 7.565 -15.639 1.00 68.44 72 ILE A C 1
ATOM 582 O O . ILE A 1 72 ? 16.175 8.255 -16.619 1.00 68.44 72 ILE A O 1
ATOM 586 N N . PHE A 1 73 ? 15.858 7.780 -14.451 1.00 68.69 73 PHE A N 1
ATOM 587 C CA . PHE A 1 73 ? 14.942 8.872 -14.132 1.00 68.69 73 PHE A CA 1
ATOM 588 C C . PHE A 1 73 ? 15.579 9.765 -13.058 1.00 68.69 73 PHE A C 1
ATOM 590 O O . PHE A 1 73 ? 15.266 9.620 -11.868 1.00 68.69 73 PHE A O 1
ATOM 597 N N . PRO A 1 74 ? 16.518 10.652 -13.435 1.00 62.62 74 PRO A N 1
ATOM 598 C CA . PRO A 1 74 ? 17.004 11.671 -12.517 1.00 62.62 74 PRO A CA 1
ATOM 599 C C . PRO A 1 74 ? 15.815 12.511 -12.033 1.00 62.62 74 PRO A C 1
ATOM 601 O O . PRO A 1 74 ? 14.894 12.811 -12.793 1.00 62.62 74 PRO A O 1
ATOM 604 N N . LYS A 1 75 ? 15.799 12.841 -10.738 1.00 57.91 75 LYS A N 1
ATOM 605 C CA . LYS A 1 75 ? 14.763 13.690 -10.138 1.00 57.91 75 LYS A CA 1
ATOM 606 C C . LYS A 1 75 ? 14.944 15.132 -10.621 1.00 57.91 75 LYS A C 1
ATOM 608 O O . LYS A 1 75 ? 15.450 15.957 -9.873 1.00 57.91 75 LYS A O 1
ATOM 613 N N . GLU A 1 76 ? 14.541 15.437 -11.844 1.00 57.81 76 GLU A N 1
ATOM 614 C CA . GLU A 1 76 ? 14.429 16.814 -12.321 1.00 57.81 76 GLU A CA 1
ATOM 615 C C . GLU A 1 76 ? 12.980 17.099 -12.728 1.00 57.81 76 GLU A C 1
ATOM 617 O O . GLU A 1 76 ? 12.389 16.391 -13.541 1.00 57.81 76 GLU A O 1
ATOM 622 N N . ASN A 1 77 ? 12.439 18.157 -12.110 1.00 44.31 77 ASN A N 1
ATOM 623 C CA . ASN A 1 77 ? 11.141 18.804 -12.329 1.00 44.31 77 ASN A CA 1
ATOM 624 C C . ASN A 1 77 ? 9.888 18.115 -11.754 1.00 44.31 77 ASN A C 1
ATOM 626 O O . ASN A 1 77 ? 8.942 17.809 -12.475 1.00 44.31 77 ASN A O 1
ATOM 630 N N . VAL A 1 78 ? 9.806 18.019 -10.421 1.00 49.53 78 VAL A N 1
ATOM 631 C CA . VAL A 1 78 ? 8.547 18.417 -9.764 1.00 49.53 78 VAL A CA 1
ATOM 632 C C . VAL A 1 78 ? 8.669 19.923 -9.581 1.00 49.53 78 VAL A C 1
ATOM 634 O O . VAL A 1 78 ? 9.406 20.379 -8.713 1.00 49.53 78 VAL A O 1
ATOM 637 N N . VAL A 1 79 ? 8.054 20.684 -10.484 1.00 46.78 79 VAL A N 1
ATOM 638 C CA . VAL A 1 79 ? 7.924 22.135 -10.342 1.00 46.78 79 VAL A CA 1
ATOM 639 C C . VAL A 1 79 ? 7.230 22.389 -9.005 1.00 46.78 79 VAL A C 1
ATOM 641 O O . VAL A 1 79 ? 6.135 21.877 -8.780 1.00 46.78 79 VAL A O 1
ATOM 644 N N . GLU A 1 80 ? 7.885 23.134 -8.116 1.00 43.03 80 GLU A N 1
ATOM 645 C CA . GLU A 1 80 ? 7.254 23.751 -6.951 1.00 43.03 80 GLU A CA 1
ATOM 646 C C . GLU A 1 80 ? 6.051 24.570 -7.433 1.00 43.03 80 GLU A C 1
ATOM 648 O O . GLU A 1 80 ? 6.195 25.654 -7.994 1.00 43.03 80 GLU A O 1
ATOM 653 N N . SER A 1 81 ? 4.847 24.036 -7.249 1.00 43.88 81 SER A N 1
ATOM 654 C CA . SER A 1 81 ? 3.599 24.787 -7.360 1.00 43.88 81 SER A CA 1
ATOM 655 C C . SER A 1 81 ? 2.957 24.904 -5.978 1.00 43.88 81 SER A C 1
ATOM 657 O O . SER A 1 81 ? 1.875 24.379 -5.747 1.00 43.88 81 SER A O 1
ATOM 659 N N . THR A 1 82 ? 3.678 25.558 -5.070 1.00 44.50 82 THR A N 1
ATOM 660 C CA . THR A 1 82 ? 3.289 26.080 -3.744 1.00 44.50 82 THR A CA 1
ATOM 661 C C . THR A 1 82 ? 4.417 27.071 -3.413 1.00 44.50 82 THR A C 1
ATOM 663 O O . THR A 1 82 ? 5.564 26.651 -3.413 1.00 44.50 82 THR A O 1
ATOM 666 N N . GLU A 1 83 ? 4.293 28.384 -3.249 1.00 44.47 83 GLU A N 1
ATOM 667 C CA . GLU A 1 83 ? 3.216 29.291 -2.867 1.00 44.47 83 GLU A CA 1
ATOM 668 C C . GLU A 1 83 ? 3.526 30.679 -3.469 1.00 44.47 83 GLU A C 1
ATOM 670 O O . GLU A 1 83 ? 4.658 31.155 -3.389 1.00 44.47 83 GLU A O 1
ATOM 675 N N . LYS A 1 84 ? 2.526 31.354 -4.044 1.00 43.78 84 LYS A N 1
ATOM 676 C CA . LYS A 1 84 ? 2.445 32.826 -4.069 1.00 43.78 84 LYS A CA 1
ATOM 677 C C . LYS A 1 84 ? 0.976 33.230 -4.021 1.00 43.78 84 LYS A C 1
ATOM 679 O O . LYS A 1 84 ? 0.372 33.577 -5.032 1.00 43.78 84 LYS A O 1
ATOM 684 N N . THR A 1 85 ? 0.425 33.164 -2.823 1.00 45.84 85 THR A N 1
ATOM 685 C CA . THR A 1 85 ? -0.701 33.985 -2.377 1.00 45.84 85 THR A CA 1
ATOM 686 C C . THR A 1 85 ? -0.370 34.407 -0.951 1.00 45.84 85 THR A C 1
ATOM 688 O O . THR A 1 85 ? 0.073 33.547 -0.198 1.00 45.84 85 THR A O 1
ATOM 691 N N . GLU A 1 86 ? -0.601 35.692 -0.645 1.00 44.22 86 GLU A N 1
ATOM 692 C CA . GLU A 1 86 ? -0.246 36.450 0.581 1.00 44.22 86 GLU A CA 1
ATOM 693 C C . GLU A 1 86 ? 1.180 37.04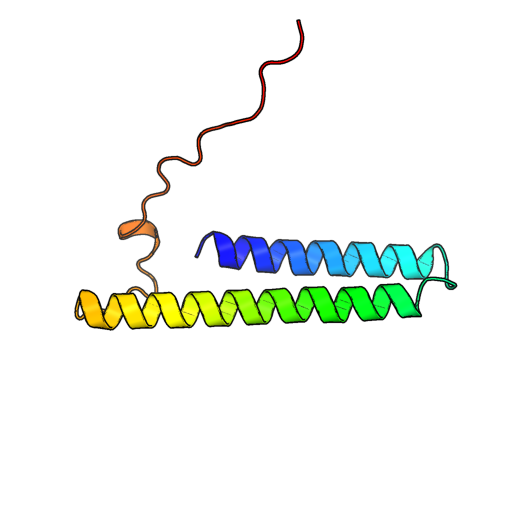9 0.488 1.00 44.22 86 GLU A C 1
ATOM 695 O O . GLU A 1 86 ? 2.160 36.313 0.438 1.00 44.22 86 GLU A O 1
ATOM 700 N N . ASP A 1 87 ? 1.428 38.356 0.322 1.00 37.47 87 ASP A N 1
ATOM 701 C CA . ASP A 1 87 ? 0.662 39.614 0.458 1.00 37.47 87 ASP A CA 1
ATOM 702 C C . ASP A 1 87 ? 0.971 40.604 -0.691 1.00 37.47 87 ASP A C 1
ATOM 704 O O . ASP A 1 87 ? 2.100 40.556 -1.245 1.00 37.47 87 ASP A O 1
#

Radius of gyration: 18.45 Å; chains: 1; bounding box: 40×44×44 Å

Sequence (87 aa):
MVSDKILDRLNVENHNLIIDVMKENSEYIEEAVAYLVMCRQLERIGDHACNIAEEVFFISEGRAIKHNYSKIFPKENVVESTEKTED

pLDDT: mean 79.58, std 17.15, range [37.47, 96.06]